Protein AF-A0A8T4DVU3-F1 (afdb_monomer_lite)

Foldseek 3Di:
DAKDWAAAPPPRDIDIDGPVNVVVCVVVVHDDDNHDPVVVVVVVVPPDD

Sequence (49 aa):
MQDITLECMLCGAPFVFTGGEQKWYQKRGLNQPKRCEKCREENKGYETD

Structure (mmCIF, N/CA/C/O backbone):
data_AF-A0A8T4DVU3-F1
#
_entry.id   AF-A0A8T4DVU3-F1
#
loop_
_atom_site.group_PDB
_atom_site.id
_atom_site.type_symbol
_atom_site.label_atom_id
_atom_site.label_alt_id
_atom_site.label_comp_id
_atom_site.label_asym_id
_atom_site.label_entity_id
_atom_site.label_seq_id
_atom_site.pdbx_PDB_ins_code
_atom_site.Cartn_x
_atom_site.Cartn_y
_atom_site.Cartn_z
_atom_site.occupancy
_atom_site.B_iso_or_equiv
_atom_site.auth_seq_id
_atom_site.auth_comp_id
_atom_site.auth_asym_id
_atom_site.auth_atom_id
_atom_site.pdbx_PDB_model_num
ATOM 1 N N . MET A 1 1 ? -11.599 1.129 11.507 1.00 86.94 1 MET A N 1
ATOM 2 C CA . MET A 1 1 ? -11.563 0.788 10.077 1.00 86.94 1 MET A CA 1
ATOM 3 C C . MET A 1 1 ? -11.210 -0.674 9.976 1.00 86.94 1 MET A C 1
ATOM 5 O O . MET A 1 1 ? -10.427 -1.132 10.802 1.00 86.94 1 MET A O 1
ATOM 9 N N . GLN A 1 2 ? -11.875 -1.381 9.073 1.00 95.75 2 GLN A N 1
ATOM 10 C CA . GLN A 1 2 ? -11.594 -2.777 8.750 1.00 95.75 2 GLN A CA 1
ATOM 11 C C . GLN A 1 2 ? -10.531 -2.825 7.655 1.00 95.75 2 GLN A C 1
ATOM 13 O O . GLN A 1 2 ? -10.303 -1.819 6.980 1.00 95.75 2 GLN A O 1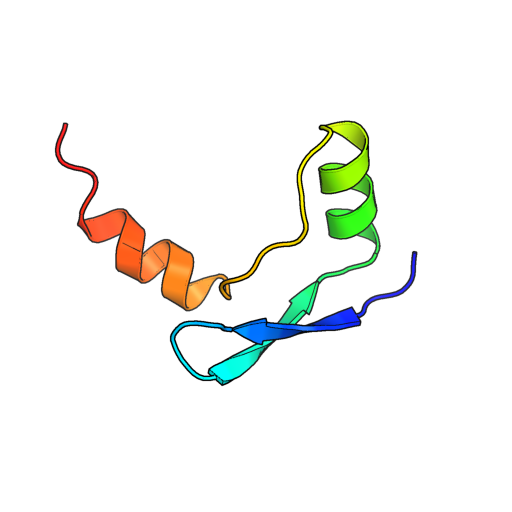
ATOM 18 N N . ASP A 1 3 ? -9.886 -3.972 7.498 1.00 97.56 3 ASP A N 1
ATOM 19 C CA . ASP A 1 3 ? -8.924 -4.184 6.425 1.00 97.56 3 ASP A CA 1
ATOM 20 C C . ASP A 1 3 ? -9.636 -4.126 5.075 1.00 97.56 3 ASP A C 1
ATOM 22 O O . ASP A 1 3 ? -10.745 -4.641 4.922 1.00 97.56 3 ASP A O 1
ATOM 26 N N . ILE A 1 4 ? -9.001 -3.482 4.101 1.00 97.31 4 ILE A N 1
ATOM 27 C CA . ILE A 1 4 ? -9.499 -3.441 2.728 1.00 97.31 4 ILE A CA 1
ATOM 28 C C . ILE A 1 4 ? -8.421 -3.960 1.792 1.00 97.31 4 ILE A C 1
ATOM 30 O O . ILE A 1 4 ? -7.236 -3.750 2.027 1.00 97.31 4 ILE A O 1
ATOM 34 N N . THR A 1 5 ? -8.826 -4.641 0.727 1.00 97.62 5 THR A N 1
ATOM 35 C CA . THR A 1 5 ? -7.901 -5.051 -0.333 1.00 97.62 5 THR A CA 1
ATOM 36 C C . THR A 1 5 ? -7.935 -4.004 -1.436 1.00 97.62 5 THR A C 1
ATOM 38 O O . THR A 1 5 ? -9.011 -3.624 -1.893 1.00 97.62 5 THR A O 1
ATOM 41 N N . LEU A 1 6 ? -6.762 -3.527 -1.840 1.00 97.00 6 LEU A N 1
ATOM 42 C CA . LEU A 1 6 ? -6.564 -2.592 -2.940 1.00 97.00 6 LEU A CA 1
ATOM 43 C C . LEU A 1 6 ? -5.806 -3.283 -4.070 1.00 97.00 6 LEU A C 1
ATOM 45 O O . LEU A 1 6 ? -5.077 -4.246 -3.845 1.00 97.00 6 LEU A O 1
ATOM 49 N N . GLU A 1 7 ? -5.945 -2.765 -5.283 1.00 97.62 7 GLU A N 1
ATOM 50 C CA . GLU A 1 7 ? -5.179 -3.225 -6.437 1.00 97.62 7 GLU A CA 1
ATOM 51 C C . GLU A 1 7 ? -3.974 -2.309 -6.667 1.00 97.62 7 GLU A C 1
ATOM 53 O O . GLU A 1 7 ? -4.089 -1.080 -6.652 1.00 97.62 7 GLU A O 1
ATOM 58 N N . CYS A 1 8 ? -2.790 -2.893 -6.853 1.00 97.06 8 CYS A N 1
ATOM 59 C CA . CYS A 1 8 ? -1.594 -2.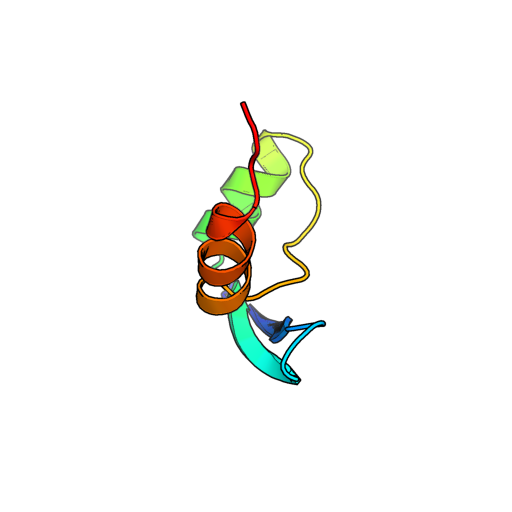125 -7.164 1.00 97.06 8 CYS A CA 1
ATOM 60 C C . CYS A 1 8 ? -1.687 -1.541 -8.576 1.00 97.06 8 CYS A C 1
ATOM 62 O O . CYS A 1 8 ? -1.697 -2.279 -9.555 1.00 97.06 8 CYS A O 1
ATOM 64 N N . MET A 1 9 ? -1.614 -0.215 -8.701 1.00 96.00 9 MET A N 1
ATOM 65 C CA . MET A 1 9 ? -1.684 0.468 -9.999 1.00 96.00 9 MET A CA 1
ATOM 66 C C . MET A 1 9 ? -0.529 0.140 -10.963 1.00 96.00 9 MET A C 1
ATOM 68 O O . MET A 1 9 ? -0.582 0.542 -12.120 1.00 96.00 9 MET A O 1
ATOM 72 N N . LEU A 1 10 ? 0.549 -0.487 -10.477 1.00 94.50 10 LEU A N 1
ATOM 73 C CA . LEU A 1 10 ? 1.718 -0.835 -11.289 1.00 94.50 10 LEU A CA 1
ATOM 74 C C . LEU A 1 10 ? 1.685 -2.282 -11.775 1.00 94.50 10 LEU A C 1
ATOM 76 O O . LEU A 1 10 ? 1.912 -2.530 -12.952 1.00 94.50 10 LEU A O 1
ATOM 80 N N . CYS A 1 11 ? 1.431 -3.233 -10.878 1.00 96.00 11 CYS A N 1
ATOM 81 C CA . CYS A 1 11 ? 1.510 -4.658 -11.202 1.00 96.00 11 CYS A CA 1
ATOM 82 C C . CYS A 1 11 ? 0.153 -5.373 -11.214 1.00 96.00 11 CYS A C 1
ATOM 84 O O . CYS A 1 11 ? 0.118 -6.568 -11.485 1.00 96.00 11 CYS A O 1
ATOM 86 N N . GLY A 1 12 ? -0.945 -4.688 -10.872 1.00 96.50 12 GLY A N 1
ATOM 87 C CA . GLY A 1 12 ? -2.285 -5.280 -10.765 1.00 96.5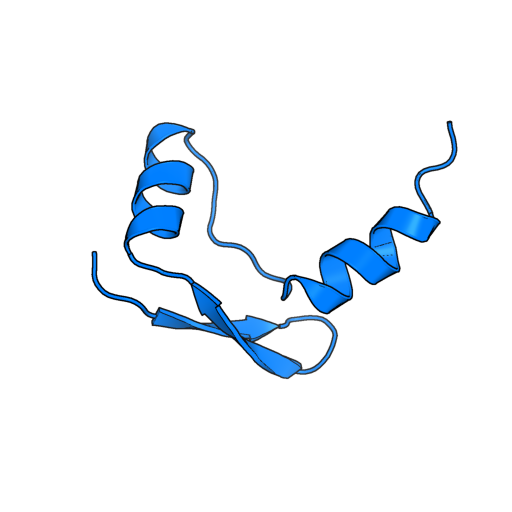0 12 GLY A CA 1
ATOM 88 C C . GLY A 1 12 ? -2.455 -6.249 -9.589 1.00 96.50 12 GLY A C 1
ATOM 89 O O . GLY A 1 12 ? -3.527 -6.811 -9.391 1.00 96.50 12 GLY A O 1
ATOM 90 N N . ALA A 1 13 ? -1.410 -6.479 -8.786 1.00 96.81 13 ALA A N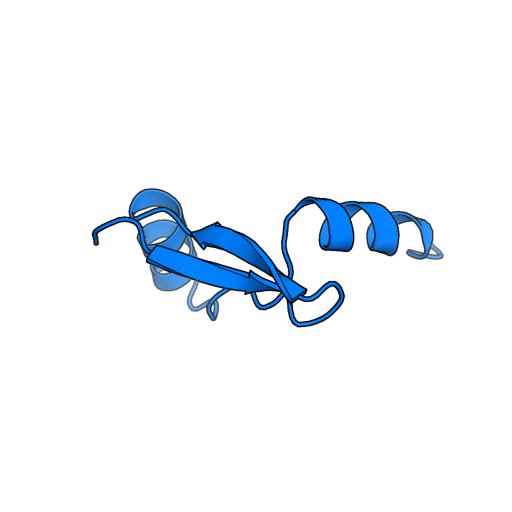 1
ATOM 91 C CA . ALA A 1 13 ? -1.496 -7.411 -7.671 1.00 96.81 13 ALA A CA 1
ATOM 92 C C . ALA A 1 13 ? -2.378 -6.838 -6.545 1.00 96.81 13 ALA A C 1
ATOM 94 O O . ALA A 1 13 ? -2.209 -5.663 -6.183 1.00 96.81 13 ALA A O 1
ATOM 95 N N . PRO A 1 14 ? -3.269 -7.651 -5.948 1.00 97.19 14 PRO A N 1
ATOM 96 C CA . PRO A 1 14 ? -4.010 -7.245 -4.766 1.00 97.19 14 PRO A CA 1
ATOM 97 C C . PRO A 1 14 ? -3.065 -7.114 -3.567 1.00 97.19 14 PRO A C 1
ATOM 99 O O . PRO A 1 14 ? -2.153 -7.922 -3.384 1.00 97.19 14 PRO A O 1
ATOM 102 N N . PHE A 1 15 ? -3.289 -6.110 -2.725 1.00 97.00 15 PHE A N 1
ATOM 103 C CA . PHE A 1 15 ? -2.580 -5.938 -1.460 1.00 97.00 15 PHE A CA 1
ATOM 104 C C . PHE A 1 15 ? -3.522 -5.430 -0.368 1.00 97.00 15 PHE A C 1
ATOM 106 O O . PHE A 1 15 ? -4.503 -4.738 -0.641 1.00 97.00 15 PHE A O 1
ATOM 113 N N . VAL A 1 16 ? -3.232 -5.791 0.880 1.00 97.44 16 VAL A N 1
ATOM 114 C CA . VAL A 1 16 ? -4.064 -5.412 2.024 1.00 97.44 16 VAL A CA 1
ATOM 115 C C . VAL A 1 16 ? -3.645 -4.034 2.521 1.00 97.44 16 VAL A C 1
ATOM 117 O O . VAL A 1 16 ? -2.474 -3.794 2.790 1.00 97.44 16 VAL A O 1
ATOM 120 N N . PHE A 1 17 ? -4.618 -3.142 2.662 1.00 97.06 17 PHE A N 1
ATOM 121 C CA . PHE A 1 17 ? -4.495 -1.883 3.374 1.00 97.06 17 PHE A CA 1
ATOM 122 C C . PHE A 1 17 ? -5.255 -2.017 4.690 1.00 97.06 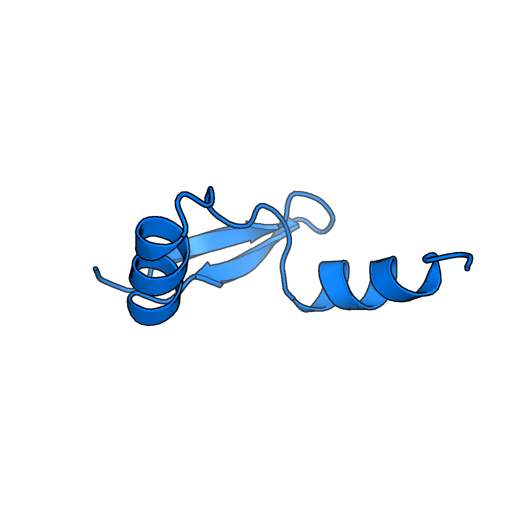17 PHE A C 1
ATOM 124 O O . PHE A 1 17 ? -6.486 -1.929 4.746 1.00 97.06 17 PHE A O 1
ATOM 131 N N . THR A 1 18 ? -4.518 -2.306 5.756 1.00 97.88 18 THR A N 1
ATOM 132 C CA . THR A 1 18 ? -5.101 -2.671 7.046 1.00 97.88 18 THR A CA 1
ATOM 133 C C . THR A 1 18 ? -5.835 -1.497 7.687 1.00 97.88 18 THR A C 1
ATOM 135 O O . THR A 1 18 ? -5.534 -0.320 7.459 1.00 97.88 18 THR A O 1
ATOM 138 N N . GLY A 1 19 ? -6.782 -1.796 8.571 1.00 97.75 19 GLY A N 1
ATOM 139 C CA . GLY A 1 19 ? -7.484 -0.781 9.348 1.00 97.75 19 GLY A CA 1
ATOM 140 C C . GLY A 1 19 ? -6.554 0.062 10.233 1.00 97.75 19 GLY A C 1
ATOM 141 O O . GLY A 1 19 ? -6.886 1.205 10.566 1.00 97.75 19 GLY A O 1
ATOM 142 N N . GLY A 1 20 ? -5.395 -0.485 10.617 1.00 97.81 20 GLY A N 1
ATOM 143 C CA . GLY A 1 20 ? -4.336 0.222 11.338 1.00 97.81 20 GLY A CA 1
ATOM 144 C C . GLY A 1 20 ? -3.614 1.244 10.461 1.00 97.81 20 GLY A C 1
ATOM 145 O O . GLY A 1 20 ? -3.502 2.410 10.847 1.00 97.81 20 GLY A O 1
ATOM 146 N N . GLU A 1 21 ? -3.199 0.839 9.259 1.00 96.62 21 GLU A N 1
ATOM 147 C CA . GLU A 1 21 ? -2.566 1.738 8.290 1.00 96.62 21 GLU A CA 1
ATOM 148 C C . GLU A 1 21 ? -3.525 2.843 7.855 1.00 96.62 21 GLU A C 1
ATOM 150 O O . GLU A 1 21 ? -3.151 4.011 7.865 1.00 96.62 21 GLU A O 1
ATOM 155 N N . GLN A 1 22 ? -4.792 2.523 7.583 1.00 97.69 22 GLN A N 1
ATOM 156 C CA . GLN A 1 22 ? -5.802 3.527 7.243 1.00 97.69 22 GLN A CA 1
ATOM 157 C C . GLN A 1 22 ? -5.905 4.629 8.309 1.00 97.69 22 GLN A C 1
ATOM 159 O O . GLN A 1 22 ? -5.879 5.818 7.985 1.00 97.69 22 GLN A O 1
ATOM 164 N N . LYS A 1 23 ? -5.942 4.252 9.596 1.00 97.38 23 LYS A N 1
ATOM 165 C CA . LYS A 1 23 ? -5.938 5.213 10.712 1.00 97.38 23 LYS A CA 1
ATOM 166 C C . LYS A 1 23 ? -4.653 6.040 10.754 1.00 97.38 23 LYS A C 1
ATOM 168 O O . LYS A 1 23 ? -4.710 7.231 11.053 1.00 97.38 23 LYS A O 1
ATOM 173 N N . TRP A 1 24 ? -3.500 5.426 10.497 1.00 96.31 24 TRP A N 1
ATOM 174 C CA . TRP A 1 24 ? -2.213 6.124 10.483 1.00 96.31 24 TRP A CA 1
ATOM 175 C C . TRP A 1 24 ? -2.137 7.150 9.346 1.00 96.31 24 TRP A C 1
ATOM 177 O O . TRP A 1 24 ? -1.750 8.294 9.585 1.00 96.31 24 TRP A O 1
ATOM 187 N N . TYR A 1 25 ? -2.577 6.771 8.143 1.00 9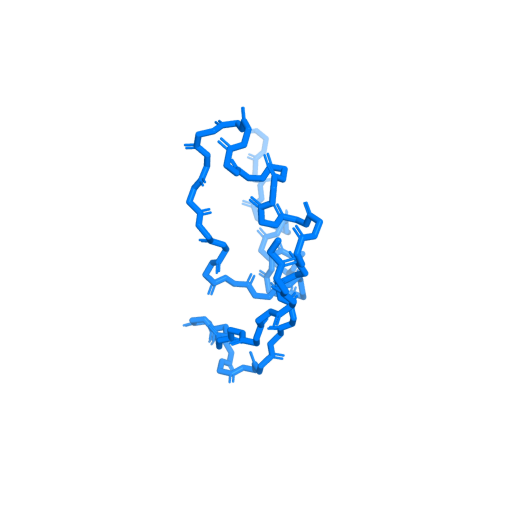6.50 25 TYR A N 1
ATOM 188 C CA . TYR A 1 25 ? -2.631 7.649 6.974 1.00 96.50 25 TYR A CA 1
ATOM 189 C C . TYR A 1 25 ? -3.571 8.832 7.227 1.00 96.50 25 TYR A C 1
ATOM 191 O O . TYR A 1 25 ? -3.160 9.981 7.074 1.00 96.50 25 TYR A O 1
ATOM 199 N N . GLN A 1 26 ? -4.785 8.572 7.728 1.00 96.19 26 GLN A N 1
ATOM 200 C CA . GLN A 1 26 ? -5.751 9.622 8.074 1.00 96.19 26 GLN A CA 1
ATOM 201 C C . GLN A 1 26 ? -5.215 10.600 9.124 1.00 96.19 26 GLN A C 1
ATOM 203 O O . GLN A 1 26 ? -5.340 11.809 8.948 1.00 96.19 26 GLN A O 1
ATOM 208 N N . LYS A 1 27 ? -4.561 10.106 10.187 1.00 97.25 27 LYS A N 1
ATOM 209 C CA . LYS A 1 27 ? -3.954 10.962 11.224 1.00 97.25 27 LYS A CA 1
ATOM 210 C C . LYS A 1 27 ? -2.872 11.899 10.684 1.00 97.25 27 LYS A C 1
ATOM 212 O O . LYS A 1 27 ? -2.604 12.922 11.304 1.00 97.25 27 LYS A O 1
ATOM 217 N N . ARG A 1 28 ? -2.241 11.549 9.561 1.00 96.81 28 ARG A N 1
ATOM 218 C CA . ARG A 1 28 ? -1.210 12.356 8.895 1.00 96.81 28 ARG A CA 1
ATOM 219 C C . ARG A 1 28 ? -1.737 13.150 7.696 1.00 96.81 28 ARG A C 1
ATOM 221 O O . ARG A 1 28 ? -0.942 13.780 7.010 1.00 96.81 28 ARG A O 1
ATOM 228 N N . GLY A 1 29 ? -3.045 13.109 7.425 1.00 96.12 29 GLY A N 1
ATOM 229 C CA . GLY A 1 29 ? -3.635 13.744 6.243 1.00 96.12 29 GLY A CA 1
ATOM 230 C C . GLY A 1 29 ? -3.173 13.123 4.919 1.00 96.12 29 GLY A C 1
ATOM 231 O O . GLY A 1 29 ? -3.177 13.794 3.891 1.00 96.12 29 GLY A O 1
ATOM 232 N N . LEU A 1 30 ? -2.737 11.860 4.939 1.00 95.88 30 LEU A N 1
ATOM 233 C CA . LEU A 1 30 ? -2.265 11.139 3.759 1.00 95.88 30 LEU A CA 1
ATOM 234 C C . LEU A 1 30 ? -3.411 10.398 3.066 1.00 95.88 30 LEU A C 1
ATOM 236 O O . LEU A 1 30 ? -4.333 9.889 3.704 1.00 95.88 30 LEU A O 1
ATOM 240 N N . ASN A 1 31 ? -3.296 10.278 1.745 1.00 95.25 31 ASN A N 1
ATOM 241 C CA . ASN A 1 31 ? -4.215 9.507 0.913 1.00 95.25 31 ASN A CA 1
ATOM 242 C C . ASN A 1 31 ? -3.827 8.028 0.846 1.00 95.25 31 ASN A C 1
ATOM 244 O O . ASN A 1 31 ? -2.665 7.676 1.029 1.00 95.25 31 ASN A O 1
ATOM 248 N N . GLN A 1 32 ? -4.799 7.176 0.522 1.00 94.62 32 GLN A N 1
ATOM 249 C CA . GLN A 1 32 ? -4.609 5.728 0.419 1.00 94.62 32 GLN A CA 1
ATOM 250 C C . GLN A 1 32 ? -3.451 5.358 -0.532 1.00 94.62 32 GLN A C 1
ATOM 252 O O . GLN A 1 32 ? -3.279 6.004 -1.575 1.00 94.62 32 GLN A O 1
ATOM 257 N N . PRO A 1 33 ? -2.664 4.315 -0.206 1.00 95.56 33 PRO A N 1
ATOM 258 C CA . PRO A 1 33 ? -1.596 3.851 -1.076 1.00 95.56 33 PRO A CA 1
ATOM 259 C C . PRO A 1 33 ? -2.172 3.333 -2.396 1.00 95.56 33 PRO A C 1
ATOM 261 O O . PRO A 1 33 ? -3.156 2.603 -2.417 1.00 95.56 33 PRO A O 1
ATOM 264 N N . LYS A 1 34 ? -1.530 3.692 -3.511 1.00 95.50 34 LYS A N 1
ATOM 265 C CA . LYS A 1 34 ? -1.898 3.202 -4.853 1.00 95.50 34 LYS A CA 1
ATOM 266 C C . LYS A 1 34 ? -1.031 2.037 -5.333 1.00 95.50 34 LYS A C 1
ATOM 268 O O . LYS A 1 34 ? -1.304 1.445 -6.370 1.00 95.50 34 LYS A O 1
ATOM 273 N N . ARG A 1 35 ? 0.064 1.754 -4.629 1.00 95.81 35 ARG A N 1
ATOM 274 C CA . ARG A 1 35 ? 1.071 0.753 -4.996 1.00 95.81 35 ARG A CA 1
ATOM 275 C C . ARG A 1 35 ? 1.272 -0.192 -3.821 1.00 95.81 35 ARG A C 1
ATOM 277 O O . ARG A 1 35 ? 1.330 0.278 -2.684 1.00 95.81 35 ARG A O 1
ATOM 284 N N . CYS A 1 36 ? 1.416 -1.482 -4.107 1.00 95.12 36 CYS A N 1
ATOM 285 C CA . CYS A 1 36 ? 1.786 -2.467 -3.098 1.00 95.12 36 CYS A CA 1
ATOM 286 C C . CYS A 1 36 ? 3.216 -2.223 -2.591 1.00 95.12 36 CYS A C 1
ATOM 288 O O . CYS A 1 36 ? 4.016 -1.544 -3.242 1.00 95.12 36 CYS A O 1
ATOM 290 N N . GLU A 1 37 ? 3.533 -2.791 -1.430 1.00 91.31 37 GLU A N 1
ATOM 291 C CA . GLU A 1 37 ? 4.849 -2.684 -0.792 1.00 91.31 37 GLU A CA 1
ATOM 292 C C . GLU A 1 37 ? 5.983 -3.095 -1.734 1.00 91.31 37 GLU A C 1
ATOM 294 O O . GLU A 1 37 ? 6.888 -2.298 -1.967 1.00 91.31 37 GLU A O 1
ATOM 299 N N . LYS A 1 38 ? 5.849 -4.245 -2.403 1.00 92.31 38 LYS A N 1
ATOM 300 C CA . LYS A 1 38 ? 6.821 -4.733 -3.390 1.00 92.31 38 LYS A CA 1
ATOM 301 C C . LYS A 1 38 ? 7.159 -3.684 -4.457 1.00 92.31 38 LYS A C 1
ATOM 303 O O . LYS A 1 38 ? 8.322 -3.362 -4.660 1.00 92.31 38 LYS A O 1
ATOM 308 N N . CYS A 1 39 ? 6.154 -3.078 -5.092 1.00 93.38 39 CYS A N 1
ATOM 309 C CA . CYS A 1 39 ? 6.399 -2.062 -6.120 1.00 93.38 39 CYS A CA 1
ATOM 310 C C . CYS A 1 39 ? 6.899 -0.722 -5.554 1.00 93.38 39 CYS A C 1
ATOM 312 O O . CYS A 1 39 ? 7.464 0.080 -6.302 1.00 93.38 39 CYS A O 1
ATOM 314 N N . ARG A 1 40 ? 6.669 -0.433 -4.264 1.00 89.56 40 ARG A N 1
ATOM 315 C CA . ARG A 1 40 ? 7.286 0.718 -3.584 1.00 89.56 40 ARG A CA 1
ATOM 316 C C . ARG A 1 40 ? 8.770 0.465 -3.326 1.00 89.56 40 ARG A C 1
ATOM 318 O O . ARG A 1 40 ? 9.556 1.382 -3.523 1.00 89.56 40 ARG A O 1
ATOM 325 N N . GLU A 1 41 ? 9.140 -0.743 -2.916 1.00 89.31 41 GLU A N 1
ATOM 326 C CA . GLU A 1 41 ? 10.532 -1.141 -2.684 1.00 89.31 41 GLU A CA 1
ATOM 327 C C . GLU A 1 41 ? 11.328 -1.233 -3.987 1.00 89.31 41 GLU A C 1
ATOM 329 O O . GLU A 1 41 ? 12.413 -0.671 -4.076 1.00 89.31 41 GLU A O 1
ATOM 334 N N . GLU A 1 42 ? 10.758 -1.830 -5.035 1.00 86.31 42 GLU A N 1
ATOM 335 C CA . GLU A 1 42 ? 11.387 -1.899 -6.363 1.00 86.31 42 GLU A CA 1
ATOM 336 C C . GLU A 1 42 ? 11.653 -0.503 -6.956 1.00 86.31 42 GLU A C 1
ATOM 338 O O . GLU A 1 42 ? 12.633 -0.309 -7.668 1.00 86.31 42 GLU A O 1
ATOM 343 N N . ASN A 1 43 ? 10.823 0.495 -6.625 1.00 71.44 43 ASN A N 1
ATOM 344 C CA . ASN A 1 43 ? 11.035 1.887 -7.040 1.00 71.44 43 ASN A CA 1
ATOM 345 C C . ASN A 1 43 ? 11.921 2.705 -6.087 1.00 71.44 43 ASN A C 1
ATOM 347 O O . ASN A 1 43 ? 12.322 3.803 -6.461 1.00 71.44 43 ASN A O 1
ATOM 351 N N . LYS A 1 44 ? 12.265 2.202 -4.891 1.00 62.22 44 LYS A N 1
ATOM 352 C CA . LYS A 1 44 ? 13.289 2.849 -4.048 1.00 62.22 44 LYS A CA 1
ATOM 353 C C . LYS A 1 44 ? 14.688 2.751 -4.664 1.00 62.22 44 LYS A C 1
ATOM 355 O O . LYS A 1 44 ? 15.549 3.548 -4.323 1.00 62.22 44 LYS A O 1
ATOM 360 N N . GLY A 1 45 ? 14.906 1.823 -5.602 1.00 53.50 45 GLY A N 1
ATOM 361 C CA . GLY A 1 45 ? 16.173 1.662 -6.326 1.00 53.50 45 GLY A CA 1
ATOM 362 C C . GLY A 1 45 ? 16.530 2.795 -7.301 1.00 53.50 45 GLY A C 1
ATOM 363 O O . GLY A 1 45 ? 17.574 2.713 -7.939 1.00 53.50 45 GLY A O 1
ATOM 364 N N . TYR A 1 46 ? 15.690 3.832 -7.420 1.00 50.12 46 TYR A N 1
ATOM 365 C CA . TYR A 1 46 ? 15.928 5.017 -8.255 1.00 50.12 46 TYR A CA 1
ATOM 366 C C . TYR A 1 46 ? 15.748 6.345 -7.493 1.00 50.12 46 TYR A C 1
ATOM 368 O O . TYR A 1 46 ? 15.445 7.367 -8.106 1.00 50.12 46 TYR A O 1
ATOM 376 N N . GLU A 1 47 ? 15.937 6.368 -6.171 1.00 49.53 47 GLU A N 1
ATOM 377 C CA . GLU A 1 47 ? 16.302 7.622 -5.497 1.00 49.53 47 GLU A CA 1
ATOM 378 C C . GLU A 1 47 ? 17.790 7.877 -5.781 1.00 49.53 47 GLU A C 1
ATOM 380 O O . GLU A 1 47 ? 18.670 7.334 -5.118 1.00 49.53 47 GLU A O 1
ATOM 385 N N . THR A 1 48 ? 18.076 8.637 -6.840 1.00 47.47 48 THR A N 1
ATOM 386 C CA . THR A 1 48 ? 19.346 9.365 -6.941 1.00 47.47 48 THR A CA 1
ATOM 387 C C . THR A 1 48 ? 19.377 10.420 -5.837 1.00 47.47 48 THR A C 1
ATOM 389 O O . THR A 1 48 ? 18.359 11.091 -5.658 1.00 47.47 48 THR A O 1
ATOM 392 N N . ASP A 1 49 ? 20.522 10.507 -5.154 1.00 36.78 49 ASP A N 1
ATOM 393 C CA . ASP A 1 49 ? 20.949 11.476 -4.123 1.00 36.78 49 ASP A CA 1
ATOM 394 C C . ASP A 1 49 ? 20.144 12.781 -3.962 1.00 36.78 49 ASP A C 1
ATOM 396 O O . ASP A 1 49 ? 19.918 13.494 -4.970 1.00 36.78 49 ASP A O 1
#

Radius of gyration: 12.05 Å; chains: 1; bounding box: 32×21×23 Å

pLDDT: mean 89.4, std 15.58, range [36.78, 97.88]

Secondary structure (DSSP, 8-state):
---EEEE-TTT--EEEE-HHHHHHHHHTTPPPPSS-HHHHHHHHTT---